Protein AF-A0A822D9E0-F1 (afdb_monomer)

Solvent-accessible surface area (backbone atoms only — not comparable to full-atom values): 7297 Å² total; per-residue (Å²): 110,82,90,82,45,54,72,69,53,51,62,66,56,55,83,55,80,92,68,47,44,82,64,45,80,46,70,45,74,38,79,93,41,89,88,44,48,71,42,82,44,79,50,44,91,39,22,81,59,46,51,54,52,51,53,49,46,65,68,45,42,66,57,47,53,70,72,37,63,89,79,56,82,93,46,74,68,55,54,53,49,51,52,53,63,48,43,78,80,69,66,56,95,85,64,78,89,84,85,84,83,78,78,61,60,82,82,65,56,84,84,131

Secondary structure (DSSP, 8-state):
-TTTS-HHHHHHHPPPGGG----EEEEEE-TTSTT--EEEEEE-TT-TTHHHHHHHHHHHHHHHHHHHTTT----HHHHHHHHHHHHHHH--TT--------TTTTTTSPP-

Foldseek 3Di:
DPVPDPPVLVVQLDDDPVQADDWDWDWDFPVVDPPRDTDIDIHGPRHSCPSVVVVVCVVCVVVCCVVCVVPDDPDPVVVVVVVVVCCVPPDDPPDDDDDDDDPPVPVPPDDD

Sequence (112 aa):
LSNWITQKQYEQLSIRPNEVELAHLYYLPKPHKPGTPLWPIVFGLKHPAIKISKFLDELLRPLFDKIASNTIVTSRTEVIKQLHEWSKRNICQETLLCTMDVMDLYTLIPQI

Radius of gyration: 21.25 Å; Cα contacts (8 Å, |Δi|>4): 59; chains: 1; bounding box: 43×36×54 Å

Nearest PDB structures (foldseek):
  3jai-assembly1_VV  TM=3.186E-01  e=8.811E+00  Oryctolagus cuniculus

Mean predicted aligned error: 6.26 Å

pLDDT: mean 90.19, std 6.15, range [52.62, 95.19]

Structure (mmCIF, N/CA/C/O backbone):
data_AF-A0A822D9E0-F1
#
_entry.id   AF-A0A822D9E0-F1
#
loop_
_atom_site.group_PDB
_atom_site.id
_atom_site.type_symbol
_atom_site.label_atom_id
_atom_site.label_alt_id
_atom_site.label_comp_id
_atom_site.label_asym_id
_atom_site.label_entity_id
_atom_site.label_seq_id
_atom_site.pdbx_PDB_ins_code
_atom_site.Cartn_x
_atom_site.Cartn_y
_atom_site.Cartn_z
_atom_site.occupancy
_atom_site.B_iso_or_equiv
_atom_site.auth_seq_id
_atom_site.auth_comp_id
_atom_site.auth_asym_id
_atom_site.auth_atom_id
_atom_site.pdbx_PDB_model_num
ATOM 1 N N . LEU A 1 1 ? 12.581 11.996 -25.889 1.00 52.62 1 LEU A N 1
ATOM 2 C CA . LEU A 1 1 ? 12.904 11.342 -24.595 1.00 52.62 1 LEU A CA 1
ATOM 3 C C . LEU A 1 1 ? 14.211 11.860 -23.993 1.00 52.62 1 LEU A C 1
ATOM 5 O O . LEU A 1 1 ? 14.206 12.168 -22.811 1.00 52.62 1 LEU A O 1
ATOM 9 N N . SER A 1 2 ? 15.270 12.059 -24.790 1.00 57.03 2 SER A N 1
ATOM 10 C CA . SER A 1 2 ? 16.587 12.576 -24.353 1.00 57.03 2 SER A CA 1
ATOM 11 C C . SER A 1 2 ? 16.574 13.899 -23.572 1.00 57.03 2 SER A C 1
ATOM 13 O O . SER A 1 2 ? 17.516 14.177 -22.845 1.00 57.03 2 SER A O 1
ATOM 15 N N . ASN A 1 3 ? 15.525 14.713 -23.720 1.00 73.50 3 ASN A N 1
ATOM 16 C CA . ASN A 1 3 ? 15.448 16.040 -23.099 1.00 73.50 3 ASN A CA 1
ATOM 17 C C . ASN A 1 3 ? 14.691 16.042 -21.756 1.00 73.50 3 ASN A C 1
ATOM 19 O O . ASN A 1 3 ? 14.629 17.079 -21.108 1.00 73.50 3 ASN A O 1
ATOM 23 N N . TRP A 1 4 ? 14.093 14.911 -21.357 1.00 82.44 4 TRP A N 1
ATOM 24 C CA . TRP A 1 4 ? 13.226 14.813 -20.168 1.00 82.44 4 TRP A CA 1
ATOM 25 C C . TRP A 1 4 ? 13.744 13.837 -19.114 1.00 82.44 4 TRP A C 1
ATOM 27 O O . TRP A 1 4 ? 13.383 13.945 -17.946 1.00 82.44 4 TRP A O 1
ATOM 37 N N . ILE A 1 5 ? 14.585 12.887 -19.522 1.00 89.56 5 ILE A N 1
ATOM 38 C CA . ILE A 1 5 ? 15.257 11.949 -18.629 1.00 89.56 5 ILE A CA 1
ATOM 39 C C . ILE A 1 5 ? 16.750 11.948 -18.936 1.00 89.56 5 ILE A C 1
ATOM 41 O O . ILE A 1 5 ? 17.170 12.074 -20.085 1.00 89.56 5 ILE A O 1
ATOM 45 N N . THR A 1 6 ? 17.553 11.805 -17.891 1.00 91.94 6 THR A N 1
ATOM 46 C CA . THR A 1 6 ? 19.006 11.677 -17.999 1.00 91.94 6 THR A CA 1
ATOM 47 C C . THR A 1 6 ? 19.394 10.347 -18.647 1.00 91.94 6 THR A C 1
ATOM 49 O O . THR A 1 6 ? 18.652 9.365 -18.581 1.00 91.94 6 THR A O 1
ATOM 52 N N . GLN A 1 7 ? 20.607 10.281 -19.199 1.00 92.50 7 GLN A N 1
ATOM 53 C CA . GLN A 1 7 ? 21.174 9.040 -19.738 1.00 92.50 7 GLN A CA 1
ATOM 54 C C . GLN A 1 7 ? 21.157 7.896 -18.706 1.00 92.50 7 GLN A C 1
ATOM 56 O O . GLN A 1 7 ? 20.758 6.777 -19.015 1.00 92.50 7 GLN A O 1
ATOM 61 N N . LYS A 1 8 ? 21.491 8.201 -17.447 1.00 91.44 8 LYS A N 1
ATOM 62 C CA . LYS A 1 8 ? 21.448 7.233 -16.344 1.00 91.44 8 LYS A CA 1
ATOM 63 C C . LYS A 1 8 ? 20.039 6.678 -16.112 1.00 91.44 8 LYS A C 1
ATOM 65 O O . LYS A 1 8 ? 19.876 5.476 -15.929 1.00 91.44 8 LYS A O 1
ATOM 70 N N . GLN 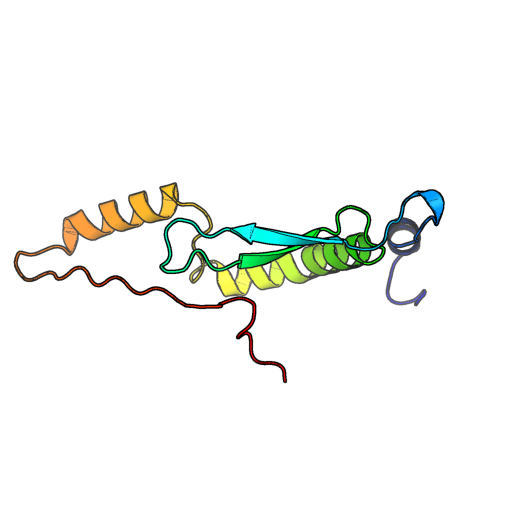A 1 9 ? 19.018 7.536 -16.121 1.00 91.75 9 GLN A N 1
ATOM 71 C CA . GLN A 1 9 ? 17.624 7.103 -15.972 1.00 91.75 9 GLN A CA 1
ATOM 72 C C . GLN A 1 9 ? 17.184 6.242 -17.158 1.00 91.75 9 GLN A C 1
ATOM 74 O O . GLN A 1 9 ? 16.533 5.222 -16.960 1.00 91.75 9 GLN A O 1
ATOM 79 N N . TYR A 1 10 ? 17.580 6.600 -18.381 1.00 92.06 10 TYR A N 1
ATOM 80 C CA . TYR A 1 10 ? 17.309 5.784 -19.563 1.00 92.06 10 TYR A CA 1
ATOM 81 C C . TYR A 1 10 ? 17.901 4.371 -19.436 1.00 92.06 10 TYR A C 1
ATOM 83 O O . TYR A 1 10 ? 17.206 3.379 -19.661 1.00 92.06 10 TYR A O 1
ATOM 91 N N . GLU A 1 11 ? 19.156 4.258 -19.006 1.00 91.12 11 GLU A N 1
ATOM 92 C CA . GLU A 1 11 ? 19.816 2.969 -18.766 1.00 91.12 11 GLU A CA 1
ATOM 93 C C . GLU A 1 11 ? 19.124 2.161 -17.659 1.00 91.12 11 GLU A C 1
ATOM 95 O O . GLU A 1 11 ? 18.926 0.954 -17.801 1.00 91.12 11 GLU A O 1
ATOM 100 N N . GLN A 1 12 ? 18.696 2.819 -16.578 1.00 89.00 12 GLN A N 1
ATOM 101 C CA . GLN A 1 12 ? 17.963 2.180 -15.482 1.00 89.00 12 GLN A CA 1
ATOM 102 C C . GLN A 1 12 ? 16.579 1.677 -15.901 1.00 89.00 12 GLN A C 1
ATOM 104 O O . GLN A 1 12 ? 16.150 0.626 -15.427 1.00 89.00 12 GLN A O 1
ATOM 109 N N . LEU A 1 13 ? 15.893 2.405 -16.784 1.00 91.00 13 LEU A N 1
ATOM 110 C CA . LEU A 1 13 ? 14.567 2.058 -17.300 1.00 91.00 13 LEU A CA 1
ATOM 111 C C . LEU A 1 13 ? 14.618 1.046 -18.448 1.00 91.00 13 LEU A C 1
ATOM 113 O O . LEU A 1 13 ? 13.610 0.403 -18.741 1.00 91.00 13 LEU A O 1
ATOM 117 N N . SER A 1 14 ? 15.780 0.874 -19.078 1.00 91.19 14 SER A N 1
ATOM 118 C CA . SER A 1 14 ? 15.955 -0.054 -20.190 1.00 91.19 14 SER A CA 1
ATOM 119 C C . SER A 1 14 ? 15.670 -1.496 -19.761 1.00 91.19 1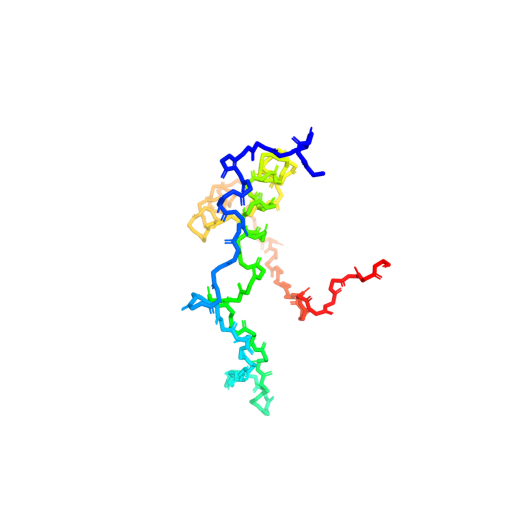4 SER A C 1
ATOM 121 O O . SER A 1 14 ? 16.155 -2.002 -18.739 1.00 91.19 14 SER A O 1
ATOM 123 N N . ILE A 1 15 ? 14.851 -2.174 -20.560 1.00 90.38 15 ILE A N 1
ATOM 124 C CA . ILE A 1 15 ? 14.454 -3.561 -20.335 1.00 90.38 15 ILE A CA 1
ATOM 125 C C . ILE A 1 15 ? 15.482 -4.481 -20.989 1.00 90.38 15 ILE A C 1
ATOM 127 O O . ILE A 1 15 ? 15.863 -4.284 -22.141 1.00 90.38 15 ILE A O 1
ATOM 131 N N . ARG A 1 16 ? 15.907 -5.513 -20.260 1.00 89.38 16 ARG A N 1
ATOM 132 C CA . ARG A 1 16 ? 16.717 -6.600 -20.810 1.00 89.38 16 ARG A CA 1
ATOM 133 C C . ARG A 1 16 ? 15.803 -7.809 -21.009 1.00 89.38 16 ARG A C 1
ATOM 135 O O . ARG A 1 16 ? 15.191 -8.232 -20.029 1.00 89.38 16 ARG A O 1
ATOM 142 N N . PRO A 1 17 ? 15.702 -8.374 -22.226 1.00 87.06 17 PRO A N 1
ATOM 143 C CA . PRO A 1 17 ? 14.779 -9.477 -22.511 1.00 87.06 17 PRO A CA 1
ATOM 144 C C . PRO A 1 17 ? 14.934 -10.678 -21.570 1.00 87.06 17 PRO A C 1
ATOM 146 O O . PRO A 1 17 ? 13.948 -11.293 -21.191 1.00 87.06 17 PRO A O 1
ATOM 149 N N . ASN A 1 18 ? 16.161 -10.957 -21.125 1.00 90.38 18 ASN A N 1
ATOM 150 C CA . ASN A 1 18 ? 16.467 -12.092 -20.249 1.00 90.38 18 ASN A CA 1
ATOM 151 C C . ASN A 1 18 ? 16.116 -11.845 -18.766 1.00 90.38 18 ASN A C 1
ATOM 153 O O . ASN A 1 18 ? 16.297 -12.736 -17.942 1.00 90.38 18 ASN A O 1
ATOM 157 N N . GLU A 1 19 ? 15.669 -10.638 -18.406 1.00 87.31 19 GLU A N 1
ATOM 158 C CA . GLU A 1 19 ? 15.346 -10.242 -17.027 1.00 87.31 19 GLU A CA 1
ATOM 159 C C . GLU A 1 19 ? 13.837 -10.070 -16.791 1.00 87.31 19 GLU A C 1
ATOM 161 O O . GLU A 1 19 ? 13.435 -9.788 -15.661 1.00 87.31 19 GLU A O 1
ATOM 166 N N . VAL A 1 20 ? 13.005 -10.215 -17.831 1.00 92.44 20 VAL A N 1
ATOM 167 C CA . VAL A 1 20 ? 11.563 -9.944 -17.757 1.00 92.44 20 VAL A CA 1
ATOM 168 C C . VAL A 1 20 ? 10.703 -11.175 -17.989 1.00 92.44 20 VAL A C 1
ATOM 170 O O . VAL A 1 20 ? 11.018 -12.034 -18.804 1.00 92.44 20 VAL A O 1
ATOM 173 N N . GLU A 1 21 ? 9.578 -11.223 -17.284 1.00 92.62 21 GLU A N 1
ATOM 174 C CA . GLU A 1 21 ? 8.570 -12.278 -17.381 1.00 92.62 21 GLU A CA 1
ATOM 175 C C . GLU A 1 21 ? 7.169 -11.648 -17.422 1.00 92.62 21 GLU A C 1
ATOM 177 O O . GLU A 1 21 ? 6.949 -10.535 -16.928 1.00 92.62 21 GLU A O 1
ATOM 182 N N . LEU A 1 22 ? 6.212 -12.355 -18.030 1.00 91.69 22 LEU A N 1
ATOM 183 C CA . LEU A 1 22 ? 4.805 -11.958 -17.993 1.00 91.69 22 LEU A CA 1
ATOM 184 C C . LEU A 1 22 ? 4.269 -12.030 -16.560 1.00 91.69 22 LEU A C 1
ATOM 186 O O . LEU A 1 22 ? 4.714 -12.839 -15.749 1.00 91.69 22 LEU A O 1
ATOM 190 N N . ALA A 1 23 ? 3.292 -11.181 -16.249 1.00 93.62 23 ALA A N 1
ATOM 191 C CA . ALA A 1 23 ? 2.631 -11.244 -14.956 1.00 93.62 23 ALA A CA 1
ATOM 192 C C . ALA A 1 23 ? 1.742 -12.493 -14.855 1.00 93.62 23 ALA A C 1
ATOM 194 O O . ALA A 1 23 ? 1.103 -12.900 -15.825 1.00 93.62 23 ALA A O 1
ATOM 195 N N . HIS A 1 24 ? 1.665 -13.066 -13.657 1.00 94.06 24 HIS A N 1
ATOM 196 C CA . HIS A 1 24 ? 0.841 -14.231 -13.359 1.00 94.06 24 HIS A CA 1
ATOM 197 C C . HIS A 1 24 ? -0.376 -13.817 -12.538 1.00 94.06 24 HIS A C 1
ATOM 199 O O . HIS A 1 24 ? -0.238 -13.193 -11.487 1.00 94.06 24 HIS A O 1
ATOM 205 N N . LEU A 1 25 ? -1.569 -14.193 -12.991 1.00 94.69 25 LEU A N 1
ATOM 206 C CA . LEU A 1 25 ? -2.792 -14.059 -12.206 1.00 94.69 25 LEU A CA 1
ATOM 207 C C . LEU A 1 25 ? -2.996 -15.328 -11.377 1.00 94.69 25 LEU A C 1
ATOM 209 O O . LEU A 1 25 ? -3.031 -16.429 -11.923 1.00 94.69 25 LEU A O 1
ATOM 213 N N . TYR A 1 26 ? -3.151 -15.171 -10.069 1.00 94.81 26 TYR A N 1
ATOM 214 C CA . TYR A 1 26 ? -3.498 -16.259 -9.162 1.00 94.81 26 TYR A CA 1
ATOM 215 C C . TYR A 1 26 ? -4.581 -15.809 -8.187 1.00 94.81 26 TYR A C 1
ATOM 217 O O . TYR A 1 26 ? -4.853 -14.619 -8.029 1.00 94.81 26 TYR A O 1
ATOM 225 N N . TYR A 1 27 ? -5.220 -16.781 -7.547 1.00 94.88 27 TYR A N 1
ATOM 226 C CA . TYR A 1 27 ? -6.374 -16.557 -6.693 1.00 94.88 27 TYR A CA 1
ATOM 227 C C . TYR A 1 27 ? -6.089 -17.079 -5.290 1.00 94.88 27 TYR A C 1
ATOM 229 O O . TYR A 1 27 ? -5.799 -18.262 -5.119 1.00 94.88 27 TYR A O 1
ATOM 237 N N . LEU A 1 28 ? -6.190 -16.212 -4.283 1.00 94.94 28 LEU A N 1
ATOM 238 C CA . LEU A 1 28 ? -6.087 -16.615 -2.881 1.00 94.94 28 LEU A CA 1
ATOM 239 C C . LEU A 1 28 ? -7.483 -16.773 -2.267 1.00 94.94 28 LEU A C 1
ATOM 241 O O . LEU A 1 28 ? -8.287 -15.848 -2.369 1.00 94.94 28 LEU A O 1
ATOM 245 N N . PRO A 1 29 ? -7.806 -17.892 -1.603 1.00 95.06 29 PRO A N 1
ATOM 246 C CA . PRO A 1 29 ? -9.086 -18.026 -0.920 1.00 95.06 29 PRO A CA 1
ATOM 247 C C . PRO A 1 29 ? -9.180 -17.058 0.266 1.00 95.06 29 PRO A C 1
ATOM 249 O O . PRO A 1 29 ? -8.208 -16.847 0.994 1.00 95.06 29 PRO A O 1
ATOM 252 N N . LYS A 1 30 ? -10.372 -16.501 0.503 1.00 91.00 30 LYS A N 1
ATOM 253 C CA . LYS A 1 30 ? -10.712 -15.743 1.717 1.00 91.00 30 LYS A CA 1
ATOM 254 C C . LYS A 1 30 ? -11.569 -16.626 2.641 1.00 91.00 30 LYS A C 1
ATOM 256 O O . LYS A 1 30 ? -12.790 -16.487 2.637 1.00 91.00 30 LYS A O 1
ATOM 261 N N . PRO A 1 31 ? -10.970 -17.531 3.443 1.00 91.50 31 PRO A N 1
ATOM 262 C CA . PRO A 1 31 ? -11.711 -18.547 4.205 1.00 91.50 31 PRO A CA 1
ATOM 263 C C . PRO A 1 31 ? -12.598 -17.973 5.316 1.00 91.50 31 PRO A C 1
ATOM 265 O O . PRO A 1 31 ? -13.511 -18.636 5.786 1.00 91.50 31 PRO A O 1
ATOM 268 N N . HIS A 1 32 ? -12.344 -16.734 5.736 1.00 89.44 32 HIS A N 1
ATOM 269 C CA . HIS A 1 32 ? -13.140 -16.034 6.743 1.00 89.44 32 HIS A CA 1
ATOM 270 C C . HIS A 1 32 ? -14.429 -15.406 6.177 1.00 89.44 32 HIS A C 1
ATOM 272 O O . HIS A 1 32 ? -15.189 -14.815 6.940 1.00 89.44 32 HIS A O 1
ATOM 278 N N . LYS A 1 33 ? -14.676 -15.480 4.858 1.00 87.94 33 LYS A N 1
ATOM 279 C CA . LYS A 1 33 ? -15.894 -14.958 4.219 1.00 87.94 33 LYS A CA 1
ATOM 280 C C . LYS A 1 33 ? -16.817 -16.110 3.782 1.00 87.94 33 LYS A C 1
ATOM 282 O O . LYS A 1 33 ? -16.310 -17.126 3.301 1.00 87.94 33 LYS A O 1
ATOM 287 N N . PRO A 1 34 ? -18.153 -15.964 3.894 1.00 90.56 34 PRO A N 1
ATOM 288 C CA . PRO A 1 34 ? -19.101 -16.977 3.428 1.00 90.56 34 PRO A CA 1
ATOM 289 C C . PRO A 1 34 ? -18.875 -17.348 1.958 1.00 90.56 34 PRO A C 1
ATOM 291 O O . PRO A 1 34 ? -18.651 -16.472 1.125 1.00 90.56 34 PRO A O 1
ATOM 294 N N . GLY A 1 35 ? -18.919 -18.645 1.641 1.00 91.19 35 GLY A N 1
ATOM 295 C CA . GLY A 1 35 ? -18.672 -19.150 0.284 1.00 91.19 35 GLY A CA 1
ATOM 296 C C . GLY A 1 35 ? -17.202 -19.139 -0.156 1.00 91.19 35 GLY A C 1
ATOM 297 O O . GLY A 1 35 ? -16.928 -19.464 -1.306 1.00 91.19 35 GLY A O 1
ATOM 298 N N . THR A 1 36 ? -16.264 -18.786 0.735 1.00 85.12 36 THR A N 1
ATOM 299 C CA . THR A 1 36 ? -14.808 -18.771 0.495 1.00 85.12 36 THR A CA 1
ATOM 300 C C . THR A 1 36 ? -14.430 -18.090 -0.832 1.00 85.12 36 THR A C 1
ATOM 302 O O . THR A 1 36 ? -13.812 -18.712 -1.700 1.00 85.12 36 THR A O 1
ATOM 305 N N . PRO A 1 37 ? -14.800 -16.811 -1.027 1.00 91.69 37 PRO A N 1
ATOM 306 C CA . PRO A 1 37 ? -14.533 -16.104 -2.268 1.00 91.69 37 PRO A CA 1
ATOM 307 C C . PRO A 1 37 ? -13.032 -16.018 -2.547 1.00 91.69 37 PRO A C 1
ATOM 309 O O . PRO A 1 37 ? -12.197 -15.989 -1.636 1.00 91.69 37 PRO A O 1
ATOM 312 N N . LEU A 1 38 ? -12.699 -15.938 -3.830 1.00 92.69 38 LEU A N 1
ATOM 313 C CA . LEU A 1 38 ? -11.328 -15.825 -4.301 1.00 92.69 38 LEU A CA 1
ATOM 314 C C . LEU A 1 38 ? -10.876 -14.361 -4.351 1.00 92.69 38 LEU A C 1
ATOM 316 O O . LEU A 1 38 ? -11.630 -13.464 -4.722 1.00 92.69 38 LEU A O 1
ATOM 320 N N . TRP A 1 39 ? -9.618 -14.124 -4.000 1.00 91.69 39 TRP A N 1
ATOM 321 C CA . TRP A 1 39 ? -8.926 -12.855 -4.154 1.00 91.69 39 TRP A CA 1
ATOM 322 C C . TRP A 1 39 ? -7.993 -12.935 -5.366 1.00 91.69 39 TRP A C 1
ATOM 324 O O . TRP A 1 39 ? -6.955 -13.592 -5.265 1.00 91.69 39 TRP A O 1
ATOM 334 N N . PRO A 1 40 ? -8.331 -12.301 -6.501 1.00 93.06 40 PRO A N 1
ATOM 335 C CA . PRO A 1 40 ? -7.405 -12.210 -7.622 1.00 93.06 40 PRO A CA 1
ATOM 336 C C . PRO A 1 40 ? -6.198 -11.344 -7.246 1.00 93.06 40 PRO A C 1
ATOM 338 O O . PRO A 1 40 ? -6.360 -10.228 -6.750 1.00 93.06 40 PRO A O 1
ATOM 341 N N . ILE A 1 41 ? -4.994 -11.850 -7.505 1.00 94.00 41 ILE A N 1
ATOM 342 C CA . ILE A 1 41 ? -3.734 -11.130 -7.327 1.00 94.00 41 ILE A CA 1
ATOM 343 C C . ILE A 1 41 ? -2.886 -11.292 -8.584 1.00 94.00 41 ILE A C 1
ATOM 345 O O . ILE A 1 41 ? -2.697 -12.395 -9.097 1.00 94.00 41 ILE A O 1
ATOM 349 N N . VAL A 1 42 ? -2.348 -10.172 -9.062 1.00 92.81 42 VAL A N 1
ATOM 350 C CA . VAL A 1 42 ? -1.388 -10.139 -10.165 1.00 92.81 42 VAL A CA 1
ATOM 351 C C . VAL A 1 42 ? 0.026 -10.144 -9.582 1.00 92.81 42 VAL A C 1
ATOM 353 O O . VAL A 1 42 ? 0.445 -9.190 -8.930 1.00 92.81 42 VAL A O 1
ATOM 356 N N . PHE A 1 43 ? 0.771 -11.224 -9.806 1.00 91.81 43 PHE A N 1
ATOM 357 C CA . PHE A 1 43 ? 2.194 -11.322 -9.491 1.00 91.81 43 PHE A CA 1
ATOM 358 C C . PHE A 1 43 ? 3.028 -10.829 -10.672 1.00 91.81 43 PHE A C 1
ATOM 360 O O . PHE A 1 43 ? 2.970 -11.406 -11.754 1.00 91.81 43 P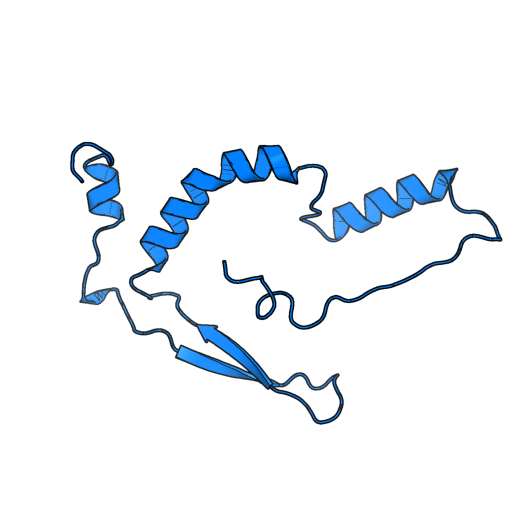HE A O 1
ATOM 367 N N . GLY A 1 44 ? 3.827 -9.783 -10.464 1.00 90.12 44 GLY A N 1
ATOM 368 C CA . GLY A 1 44 ? 4.591 -9.135 -11.533 1.00 90.12 44 GLY A CA 1
ATOM 369 C C . GLY A 1 44 ? 5.993 -8.690 -11.124 1.00 90.12 44 GLY A C 1
ATOM 370 O O . GLY A 1 44 ? 6.411 -7.608 -11.523 1.00 90.12 44 GLY A O 1
ATOM 371 N N . LEU A 1 45 ? 6.730 -9.481 -10.330 1.00 85.50 45 LEU A N 1
ATOM 372 C CA . LEU A 1 45 ? 8.060 -9.076 -9.833 1.00 85.50 45 LEU A CA 1
ATOM 373 C C . LEU A 1 45 ? 9.082 -8.802 -10.948 1.00 85.50 45 LEU A C 1
ATOM 375 O O . LEU A 1 45 ? 9.902 -7.898 -10.817 1.00 85.50 45 LEU A O 1
ATOM 379 N N . LYS A 1 46 ? 9.015 -9.556 -12.048 1.00 89.00 46 LYS A N 1
ATOM 380 C CA . LYS A 1 46 ? 9.857 -9.368 -13.240 1.00 89.00 46 LYS A CA 1
ATOM 381 C C . LYS A 1 46 ? 9.087 -8.747 -14.408 1.00 89.00 46 LYS A C 1
ATOM 383 O O . LYS A 1 46 ? 9.504 -8.846 -15.558 1.00 89.00 46 LYS A O 1
ATOM 388 N N . HIS A 1 47 ? 7.947 -8.115 -14.139 1.00 92.00 47 HIS A N 1
ATOM 389 C CA . HIS A 1 47 ? 7.146 -7.513 -15.196 1.00 92.00 47 HIS A CA 1
ATOM 390 C C . HIS A 1 47 ? 7.904 -6.334 -15.835 1.00 92.00 47 HIS A C 1
ATOM 392 O O . HIS A 1 47 ? 8.490 -5.531 -15.104 1.00 92.00 47 HIS A O 1
ATOM 398 N N . PRO A 1 48 ? 7.864 -6.149 -17.169 1.00 89.88 48 PRO A N 1
ATOM 399 C CA . PRO A 1 48 ? 8.576 -5.061 -17.851 1.00 89.88 48 PRO A CA 1
ATOM 400 C C . PRO A 1 48 ? 8.248 -3.662 -17.306 1.00 89.88 48 PRO A C 1
ATOM 402 O O . PRO A 1 48 ? 9.097 -2.774 -17.323 1.00 89.88 48 PRO A O 1
ATOM 405 N N . ALA A 1 49 ? 7.044 -3.469 -16.760 1.00 91.69 49 ALA A N 1
ATOM 406 C CA . ALA A 1 49 ? 6.625 -2.193 -16.182 1.00 91.69 49 ALA A CA 1
ATOM 407 C C . ALA A 1 49 ? 7.189 -1.902 -14.776 1.00 91.69 49 ALA A C 1
ATOM 409 O O . ALA A 1 49 ? 7.040 -0.777 -14.307 1.00 91.69 49 ALA A O 1
ATOM 410 N N . ILE A 1 50 ? 7.839 -2.855 -14.090 1.00 91.62 50 ILE A N 1
ATOM 411 C CA . ILE A 1 50 ? 8.255 -2.669 -12.687 1.00 91.62 50 ILE A CA 1
ATOM 412 C C . ILE A 1 50 ? 9.251 -1.512 -12.522 1.00 91.62 50 ILE A C 1
ATOM 414 O O . ILE A 1 50 ? 9.153 -0.731 -11.577 1.00 91.62 50 ILE A O 1
ATOM 418 N N . LYS A 1 51 ? 10.170 -1.352 -13.485 1.00 91.50 51 LYS A N 1
ATOM 419 C CA . LYS 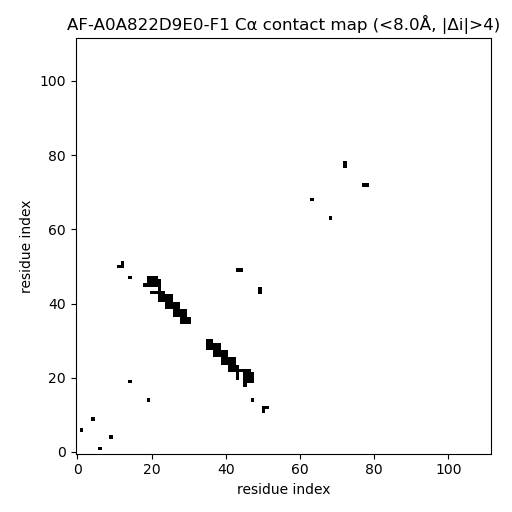A 1 51 ? 11.183 -0.286 -13.490 1.00 91.50 51 LYS A CA 1
ATOM 420 C C . LYS A 1 51 ? 10.541 1.093 -13.648 1.00 91.50 51 LYS A C 1
ATOM 422 O O . LYS A 1 51 ? 10.874 2.010 -12.904 1.00 91.50 51 LYS A O 1
ATOM 427 N N . ILE A 1 52 ? 9.581 1.214 -14.567 1.00 92.44 52 ILE A N 1
ATOM 428 C CA . ILE A 1 52 ? 8.807 2.445 -14.768 1.00 92.44 52 ILE A CA 1
ATOM 429 C C . ILE A 1 52 ? 7.926 2.738 -13.552 1.00 92.44 52 ILE A C 1
ATOM 431 O O . ILE A 1 52 ? 7.912 3.870 -13.087 1.00 92.44 52 ILE A O 1
ATOM 435 N N . SER A 1 53 ? 7.240 1.734 -13.000 1.00 93.12 53 SER A N 1
ATOM 436 C CA . SER A 1 53 ? 6.408 1.902 -11.805 1.00 93.12 53 SER A CA 1
ATOM 437 C C . SER A 1 53 ? 7.223 2.429 -10.627 1.00 93.12 53 SER A C 1
ATOM 439 O O . SER A 1 53 ? 6.784 3.356 -9.957 1.00 93.12 53 SER A O 1
ATOM 441 N N . LYS A 1 54 ? 8.420 1.874 -10.397 1.00 92.69 54 LYS A N 1
ATOM 442 C CA . LYS A 1 54 ? 9.328 2.339 -9.345 1.00 92.69 54 LYS A CA 1
ATOM 443 C C . LYS A 1 54 ? 9.807 3.768 -9.595 1.00 92.69 54 LYS A C 1
ATOM 445 O O . LYS A 1 54 ? 9.810 4.580 -8.682 1.00 92.69 54 LYS A O 1
ATOM 450 N N . PHE A 1 55 ? 10.189 4.081 -10.830 1.00 93.62 55 PHE A N 1
ATOM 451 C CA . PHE A 1 55 ? 10.617 5.429 -11.196 1.00 93.62 55 PHE A CA 1
ATOM 452 C C . PHE A 1 55 ? 9.508 6.470 -10.983 1.00 93.62 55 PHE A C 1
ATOM 454 O O . PHE A 1 55 ? 9.762 7.549 -10.457 1.00 93.62 55 PHE A O 1
ATOM 461 N N . LEU A 1 56 ? 8.269 6.139 -11.353 1.00 94.62 56 LEU A N 1
ATOM 462 C CA . LEU A 1 56 ? 7.113 6.999 -11.108 1.00 94.62 56 LEU A CA 1
ATOM 463 C C . LEU A 1 56 ? 6.824 7.153 -9.613 1.00 94.62 56 LEU A C 1
ATOM 465 O O . LEU A 1 56 ? 6.557 8.268 -9.178 1.00 94.62 56 LEU A O 1
ATOM 469 N N . ASP A 1 57 ? 6.917 6.075 -8.830 1.00 94.56 57 ASP A N 1
ATOM 470 C CA . ASP A 1 57 ? 6.778 6.140 -7.371 1.00 94.56 57 ASP A CA 1
ATOM 471 C C . ASP A 1 57 ? 7.809 7.100 -6.762 1.00 94.56 57 ASP A C 1
ATOM 473 O O . ASP A 1 57 ? 7.434 8.009 -6.030 1.00 94.56 57 ASP A O 1
ATOM 477 N N . GLU A 1 58 ? 9.084 7.001 -7.151 1.00 94.19 58 GLU A N 1
ATOM 478 C CA . GLU A 1 58 ? 10.149 7.900 -6.682 1.00 94.19 58 GLU A CA 1
ATOM 479 C C . GLU A 1 58 ? 9.879 9.376 -7.027 1.00 94.19 58 GLU A C 1
ATOM 481 O O . GLU A 1 58 ? 10.132 10.260 -6.207 1.00 94.19 58 GLU A O 1
ATOM 486 N N . LEU A 1 59 ? 9.335 9.655 -8.216 1.00 93.38 59 LEU A N 1
ATOM 487 C CA . LEU A 1 59 ? 8.970 11.014 -8.631 1.00 93.38 59 LEU A CA 1
ATOM 488 C C . LEU A 1 59 ? 7.745 11.556 -7.884 1.00 93.38 59 LEU A C 1
ATOM 490 O O . LEU A 1 59 ? 7.698 12.741 -7.549 1.00 93.38 59 LEU A O 1
ATOM 494 N N . LEU A 1 60 ? 6.743 10.710 -7.649 1.00 94.25 60 LEU A N 1
ATOM 495 C CA . LEU A 1 60 ? 5.491 11.092 -6.998 1.00 94.25 60 LEU A CA 1
ATOM 496 C C . LEU A 1 60 ? 5.619 11.136 -5.476 1.00 94.25 60 LEU A C 1
ATOM 498 O O . LEU A 1 60 ? 4.858 11.853 -4.823 1.00 94.25 60 LEU A O 1
ATOM 502 N N . ARG A 1 61 ? 6.583 10.412 -4.899 1.00 93.81 61 ARG A N 1
ATOM 503 C CA . ARG A 1 61 ? 6.720 10.246 -3.453 1.00 93.81 61 ARG A CA 1
ATOM 504 C C . ARG A 1 61 ? 6.779 11.568 -2.680 1.00 93.81 61 ARG A C 1
ATOM 506 O O . ARG A 1 61 ? 6.014 11.701 -1.727 1.00 93.81 61 ARG A O 1
ATOM 513 N N . PRO A 1 62 ? 7.567 12.583 -3.088 1.00 94.56 62 PRO A N 1
ATOM 514 C CA . PRO A 1 62 ? 7.597 13.860 -2.376 1.00 94.56 62 PRO A CA 1
ATOM 515 C C . PRO A 1 62 ? 6.250 14.597 -2.393 1.00 94.56 62 PRO A C 1
ATOM 517 O O . PRO A 1 62 ? 5.894 15.268 -1.424 1.00 9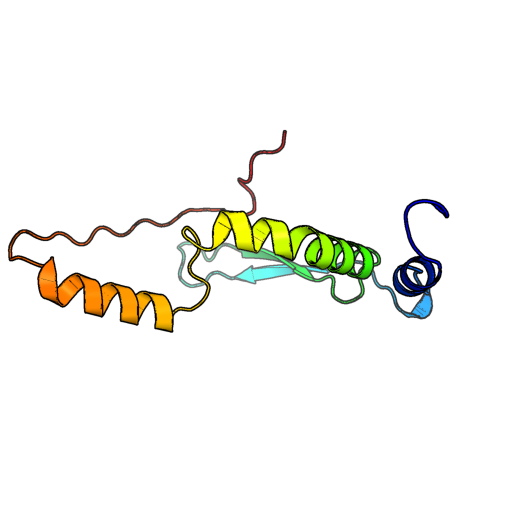4.56 62 PRO A O 1
ATOM 520 N N . LEU A 1 63 ? 5.486 14.478 -3.485 1.00 93.31 63 LEU A N 1
ATOM 521 C CA . LEU A 1 63 ? 4.150 15.071 -3.598 1.00 93.31 63 LEU A CA 1
ATOM 522 C C . LEU A 1 63 ? 3.156 14.337 -2.701 1.00 93.31 63 LEU A C 1
ATOM 524 O O . LEU A 1 63 ? 2.388 14.976 -1.982 1.00 93.31 63 LEU A O 1
ATOM 528 N N . PHE A 1 64 ? 3.207 13.006 -2.717 1.00 91.31 64 PHE A N 1
ATOM 529 C CA . PHE A 1 64 ? 2.403 12.166 -1.844 1.00 91.31 64 PHE A CA 1
ATOM 530 C C . PHE A 1 64 ? 2.668 12.486 -0.372 1.00 91.31 64 PHE A C 1
ATOM 532 O O . PHE A 1 64 ? 1.727 12.792 0.351 1.00 91.31 64 PHE A O 1
ATOM 539 N N . ASP A 1 65 ? 3.930 12.518 0.062 1.00 90.69 65 ASP A N 1
ATOM 540 C CA . ASP A 1 65 ? 4.284 12.806 1.456 1.00 90.69 65 ASP A CA 1
ATOM 541 C C . ASP A 1 65 ? 3.816 14.217 1.877 1.00 90.69 65 ASP A C 1
ATOM 543 O O . ASP A 1 65 ? 3.329 14.415 2.993 1.00 90.69 65 ASP A O 1
ATOM 547 N N . LYS A 1 66 ? 3.860 15.201 0.966 1.00 90.94 66 LYS A N 1
ATOM 548 C CA . LYS A 1 66 ? 3.351 16.557 1.230 1.00 90.94 66 LYS A CA 1
ATOM 549 C C . LYS A 1 66 ? 1.831 16.596 1.422 1.00 90.94 66 LYS A C 1
ATOM 551 O O . LYS A 1 66 ? 1.358 17.313 2.298 1.00 90.94 66 LYS A O 1
ATOM 556 N N . ILE A 1 67 ? 1.071 15.880 0.595 1.00 90.50 67 ILE A N 1
ATOM 557 C CA . ILE A 1 67 ? -0.402 15.937 0.598 1.00 90.50 67 ILE A CA 1
ATOM 558 C C . ILE A 1 67 ? -0.992 15.001 1.659 1.00 90.50 67 ILE A C 1
ATOM 560 O O . ILE A 1 67 ? -1.996 15.322 2.292 1.00 90.50 67 ILE A O 1
ATOM 564 N N . ALA A 1 68 ? -0.373 13.841 1.851 1.00 87.81 68 ALA A N 1
ATOM 565 C CA . ALA A 1 68 ? -0.970 12.721 2.559 1.00 87.81 68 ALA A CA 1
ATOM 566 C C . ALA A 1 68 ? -0.438 12.512 3.985 1.00 87.81 68 ALA A C 1
ATOM 568 O O . ALA A 1 68 ? -0.990 11.704 4.731 1.00 87.81 68 ALA A O 1
ATOM 569 N N . SER A 1 69 ? 0.594 13.258 4.396 1.00 81.00 69 SER A N 1
ATOM 570 C CA . SER A 1 69 ? 1.206 13.155 5.733 1.00 81.00 69 SER A CA 1
ATOM 571 C C . SER A 1 69 ? 0.214 13.286 6.893 1.00 81.00 69 SER A C 1
ATOM 573 O O . SER A 1 69 ? 0.414 12.656 7.926 1.00 81.00 69 SER A O 1
ATOM 575 N N . ASN A 1 70 ? -0.864 14.056 6.720 1.00 81.69 70 ASN A N 1
ATOM 576 C CA . ASN A 1 70 ? -1.878 14.280 7.757 1.00 81.69 70 ASN A CA 1
ATOM 577 C C . ASN A 1 70 ? -3.131 13.397 7.617 1.00 81.69 70 ASN A C 1
ATOM 579 O O . ASN A 1 70 ? -4.014 13.464 8.467 1.00 81.69 70 ASN A O 1
ATOM 583 N N . THR A 1 71 ? -3.255 12.620 6.538 1.00 83.62 71 THR A N 1
ATOM 584 C CA . THR A 1 71 ? -4.485 11.874 6.201 1.00 83.62 71 THR A CA 1
ATOM 585 C C . THR A 1 71 ? -4.272 10.370 6.090 1.00 83.62 71 THR A C 1
ATOM 587 O O . THR A 1 71 ? -5.245 9.621 6.026 1.00 83.62 71 THR A O 1
ATOM 590 N N . ILE A 1 72 ? -3.020 9.908 6.098 1.00 85.56 72 ILE A N 1
ATOM 591 C CA . ILE A 1 72 ? -2.669 8.494 5.995 1.00 85.56 72 ILE A CA 1
ATOM 592 C C . ILE A 1 72 ? -1.953 8.042 7.257 1.00 85.56 72 ILE A C 1
ATOM 594 O O . ILE A 1 72 ? -1.057 8.715 7.762 1.00 85.56 72 ILE A O 1
ATOM 598 N N . VAL A 1 73 ? -2.297 6.839 7.716 1.00 84.00 73 VAL A N 1
ATOM 599 C CA . VAL A 1 73 ? -1.527 6.141 8.740 1.00 84.00 73 VAL A CA 1
ATOM 600 C C . VAL A 1 73 ? -0.790 4.969 8.108 1.00 84.00 73 VAL A C 1
ATOM 602 O O . VAL A 1 73 ? -1.390 4.087 7.502 1.00 84.00 73 VAL A O 1
ATOM 605 N N . THR A 1 74 ? 0.532 4.963 8.248 1.00 84.38 74 THR A N 1
ATOM 606 C CA . THR A 1 74 ? 1.422 3.982 7.609 1.00 84.38 74 THR A CA 1
ATOM 607 C C . THR A 1 74 ? 1.816 2.833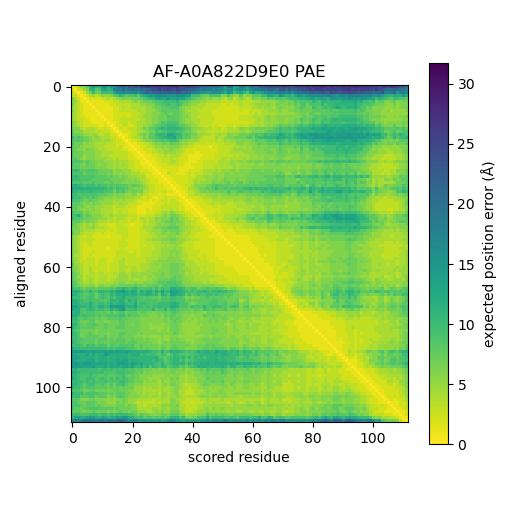 8.535 1.00 84.38 74 THR A C 1
ATOM 609 O O . THR A 1 74 ? 2.371 1.836 8.076 1.00 84.38 74 THR A O 1
ATOM 612 N N . SER A 1 75 ? 1.526 2.944 9.835 1.00 87.81 75 SER A N 1
ATOM 613 C CA . SER A 1 75 ? 1.892 1.941 10.834 1.00 87.81 75 SER A CA 1
ATOM 614 C C . SER A 1 75 ? 0.760 1.652 11.811 1.00 87.81 75 SER A C 1
ATOM 616 O O . SER A 1 75 ? 0.169 2.557 12.396 1.00 87.81 75 SER A O 1
ATOM 618 N N . ARG A 1 76 ? 0.535 0.362 12.082 1.00 88.94 76 ARG A N 1
ATOM 619 C CA . ARG A 1 76 ? -0.413 -0.104 13.107 1.00 88.94 76 ARG A CA 1
ATOM 620 C C . ARG A 1 76 ? -0.052 0.409 14.503 1.00 88.94 76 ARG A C 1
ATOM 622 O O . ARG A 1 76 ? -0.943 0.724 15.282 1.00 88.94 76 ARG A O 1
ATOM 629 N N . THR A 1 77 ? 1.241 0.490 1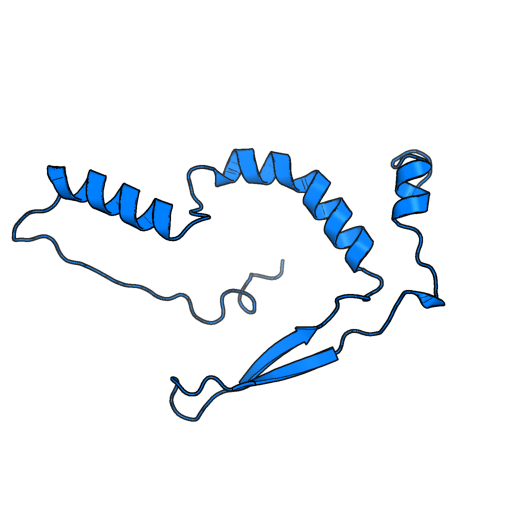4.822 1.00 93.00 77 THR A N 1
ATOM 630 C CA . THR A 1 77 ? 1.697 0.972 16.135 1.00 93.00 77 THR A CA 1
ATOM 631 C C . THR A 1 77 ? 1.407 2.456 16.320 1.00 93.00 77 THR A C 1
ATOM 633 O O . THR A 1 77 ? 1.048 2.870 17.420 1.00 93.00 77 THR A O 1
ATOM 636 N N . GLU A 1 78 ? 1.493 3.234 15.240 1.00 90.12 78 GLU A N 1
ATOM 637 C CA . GLU A 1 78 ? 1.183 4.661 15.258 1.00 90.12 78 GLU A CA 1
ATOM 638 C C . GLU A 1 78 ? -0.310 4.895 15.509 1.00 90.12 78 GLU A C 1
ATOM 640 O O . GLU A 1 78 ? -0.649 5.683 16.387 1.00 90.12 78 GLU A O 1
ATOM 645 N N . VAL A 1 79 ? -1.198 4.129 14.853 1.00 91.00 79 VAL A N 1
ATOM 646 C CA . VAL A 1 79 ? -2.650 4.183 15.127 1.00 91.00 79 VAL A CA 1
ATOM 647 C C . VAL A 1 79 ? -2.939 3.952 16.609 1.00 91.00 79 VAL A C 1
ATOM 649 O O . VAL A 1 79 ? -3.651 4.734 17.231 1.00 91.00 79 VAL A O 1
ATOM 652 N N . ILE A 1 80 ? -2.384 2.882 17.190 1.00 93.06 80 ILE A N 1
ATOM 653 C CA . ILE A 1 80 ? -2.649 2.515 18.589 1.00 93.06 80 ILE A CA 1
ATOM 654 C C . ILE A 1 80 ? -2.159 3.615 19.531 1.00 93.06 80 ILE A C 1
ATOM 656 O O . ILE A 1 80 ? -2.867 3.987 20.465 1.00 93.06 80 ILE A O 1
ATOM 660 N N . LYS A 1 81 ? -0.966 4.159 19.276 1.00 93.06 81 LYS A N 1
ATOM 661 C CA . LYS A 1 81 ? -0.394 5.240 20.079 1.00 93.06 81 LYS A CA 1
ATOM 662 C C . LYS A 1 81 ? -1.252 6.503 20.004 1.00 93.06 81 LYS A C 1
ATOM 664 O O . LYS A 1 81 ? -1.574 7.071 21.044 1.00 93.06 81 LYS A O 1
ATOM 669 N N . GLN A 1 82 ? -1.649 6.919 18.803 1.00 90.75 82 GLN A N 1
ATOM 670 C CA . GLN A 1 82 ? -2.504 8.091 18.605 1.00 90.75 82 GLN A CA 1
ATOM 671 C C . GLN A 1 82 ? -3.866 7.916 19.280 1.00 90.75 82 GLN A C 1
ATOM 673 O O . GLN A 1 82 ? -4.314 8.816 19.987 1.00 90.75 82 GLN A O 1
ATOM 678 N N . LEU A 1 83 ? -4.488 6.743 19.130 1.00 91.62 83 LEU A N 1
ATOM 679 C CA . LEU A 1 83 ? -5.772 6.438 19.756 1.00 91.62 83 LEU A CA 1
ATOM 680 C C . LEU A 1 83 ? -5.673 6.436 21.285 1.00 91.62 83 LEU A C 1
ATOM 682 O O . LEU A 1 83 ? -6.555 6.970 21.947 1.00 91.62 83 LEU A O 1
ATOM 686 N N . HIS A 1 84 ? -4.591 5.888 21.844 1.00 93.56 84 HIS A N 1
ATOM 687 C CA . HIS A 1 84 ? -4.339 5.889 23.285 1.00 93.56 84 HIS A CA 1
ATOM 688 C C . HIS A 1 84 ? -4.125 7.304 23.843 1.00 93.56 84 HIS A C 1
ATOM 690 O O . HIS A 1 84 ? -4.661 7.654 24.891 1.00 93.56 84 HIS A O 1
ATOM 696 N N . GLU A 1 85 ? -3.355 8.152 23.158 1.00 94.31 85 GLU A N 1
ATOM 697 C CA . GLU A 1 85 ? -3.190 9.544 23.594 1.00 94.31 85 GLU A CA 1
ATOM 698 C C . GLU A 1 85 ? -4.493 10.339 23.462 1.00 94.31 85 GLU A C 1
ATOM 700 O O . GLU A 1 85 ? -4.836 11.117 24.355 1.00 94.31 85 GLU A O 1
ATOM 705 N N . TRP A 1 86 ? -5.254 10.103 22.392 1.00 93.19 86 TRP A N 1
ATOM 706 C CA . TRP A 1 86 ? -6.578 10.685 22.209 1.00 93.19 86 TRP A CA 1
ATOM 707 C C . TRP A 1 86 ? -7.551 10.226 23.305 1.00 93.19 86 TRP A C 1
ATOM 709 O O . TRP A 1 86 ? -8.268 11.051 23.875 1.00 93.19 86 TRP A O 1
ATOM 719 N N . SER A 1 87 ? -7.541 8.943 23.680 1.00 94.31 87 SER A N 1
ATOM 720 C CA . SER A 1 87 ? -8.501 8.389 24.638 1.00 94.31 87 SER A CA 1
ATOM 721 C C . SER A 1 87 ? -8.362 8.971 26.041 1.00 94.31 87 SER A C 1
ATOM 723 O O . SER A 1 87 ? -9.368 9.130 26.727 1.00 94.31 87 SER A O 1
ATOM 725 N N . LYS A 1 88 ? -7.146 9.354 26.456 1.00 94.62 88 LYS A N 1
ATOM 726 C CA . LYS A 1 88 ? -6.878 9.947 27.782 1.00 94.62 88 LYS A CA 1
ATOM 727 C C . LYS A 1 88 ? -7.684 11.212 28.077 1.00 94.62 88 LYS A C 1
ATOM 729 O O . LYS A 1 88 ? -7.831 11.565 29.242 1.00 94.62 88 LYS A O 1
ATOM 734 N N . ARG A 1 89 ? -8.129 11.934 27.044 1.00 94.19 89 ARG A N 1
ATOM 735 C CA . ARG A 1 89 ? -8.813 13.231 27.189 1.00 94.19 89 ARG A CA 1
ATOM 736 C C . ARG A 1 89 ? -10.227 13.253 26.619 1.00 94.19 89 ARG A C 1
ATOM 738 O O . ARG A 1 89 ? -10.973 14.162 26.954 1.00 94.19 89 ARG A O 1
ATOM 745 N N . ASN A 1 90 ? -10.567 12.301 25.749 1.00 92.88 90 ASN A N 1
ATOM 746 C CA . ASN A 1 90 ? -11.763 12.395 24.910 1.00 92.88 90 ASN A CA 1
ATOM 747 C C . ASN A 1 90 ? -12.771 11.250 25.104 1.00 92.88 90 ASN A C 1
ATOM 749 O O . ASN A 1 90 ? -13.881 11.363 24.595 1.00 92.88 90 ASN A O 1
ATOM 753 N N . ILE A 1 91 ? -12.425 10.166 25.815 1.00 94.69 91 ILE A N 1
ATOM 754 C CA . ILE A 1 91 ? -13.392 9.097 26.116 1.00 94.69 91 ILE A CA 1
ATOM 755 C C . ILE A 1 91 ? -14.225 9.467 27.345 1.00 94.69 91 ILE A C 1
ATOM 757 O O . ILE A 1 91 ? -13.688 9.776 28.408 1.00 94.69 91 ILE A O 1
ATOM 761 N N . CYS A 1 92 ? -15.542 9.353 27.200 1.00 93.69 92 CYS A N 1
ATOM 762 C CA . CYS A 1 92 ? -16.531 9.400 28.272 1.00 93.69 92 CYS A CA 1
ATOM 763 C C . CYS A 1 92 ? -17.482 8.194 28.188 1.00 93.69 92 CYS A C 1
ATOM 765 O O . CYS A 1 92 ? -17.373 7.358 27.288 1.00 93.69 92 CYS A O 1
ATOM 767 N N . GLN A 1 93 ? -18.423 8.097 29.126 1.00 92.50 93 GLN A N 1
ATOM 768 C CA . GLN A 1 93 ? -19.320 6.947 29.251 1.00 92.50 93 GLN A CA 1
ATOM 769 C C . GLN A 1 93 ? -20.269 6.781 28.048 1.00 92.50 93 GLN A C 1
ATOM 771 O O . GLN A 1 93 ? -20.683 5.670 27.734 1.00 92.50 93 GLN A O 1
ATOM 776 N N . GLU A 1 94 ? -20.558 7.869 27.337 1.00 95.19 94 GLU A N 1
ATOM 777 C CA . GLU A 1 94 ? -21.425 7.922 26.156 1.00 95.19 94 GLU A CA 1
ATOM 778 C C . GLU A 1 94 ? -20.657 7.731 24.837 1.00 95.19 94 GLU A C 1
ATOM 780 O O . GLU A 1 94 ? -21.241 7.801 23.755 1.00 95.19 94 GLU A O 1
ATOM 785 N N . THR A 1 95 ? -19.339 7.516 24.894 1.00 93.38 95 THR A N 1
ATOM 786 C CA . THR A 1 95 ? -18.521 7.349 23.688 1.00 93.38 95 THR A CA 1
ATOM 787 C C . THR A 1 95 ? -18.834 6.023 22.998 1.00 93.38 95 THR A C 1
ATOM 789 O O . THR A 1 95 ? -18.707 4.952 23.589 1.00 93.38 95 THR A O 1
ATOM 792 N N . LEU A 1 96 ? -19.185 6.089 21.713 1.00 93.62 96 LEU A N 1
ATOM 793 C CA . LEU A 1 96 ? -19.456 4.919 20.880 1.00 93.62 96 LEU A CA 1
ATOM 794 C C . LEU A 1 96 ? -18.281 4.629 19.945 1.00 93.62 96 LEU A C 1
ATOM 796 O O . LEU A 1 96 ? -17.779 5.520 19.261 1.00 93.62 96 LEU A O 1
ATOM 800 N N . LEU A 1 97 ? -17.887 3.358 19.869 1.00 91.44 97 LEU A N 1
ATOM 801 C CA . LEU A 1 97 ? -16.958 2.877 18.853 1.00 91.44 97 LEU A CA 1
ATOM 802 C C . LEU A 1 97 ? -17.746 2.432 17.620 1.00 91.44 97 LEU A C 1
ATOM 804 O O . LEU A 1 97 ? -18.482 1.449 17.664 1.00 91.44 97 LEU A O 1
ATOM 808 N N . CYS A 1 98 ? -17.548 3.133 16.508 1.00 93.88 98 CYS A N 1
ATOM 809 C CA . CYS A 1 98 ? -18.035 2.714 15.201 1.00 93.88 98 CYS A CA 1
ATOM 810 C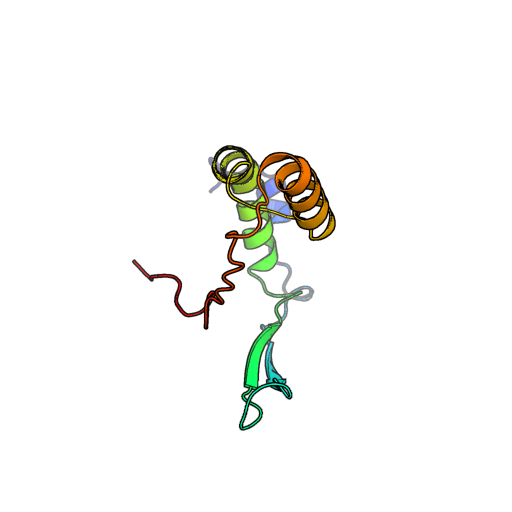 C . CYS A 1 98 ? -16.870 2.148 14.386 1.00 93.88 98 CYS A C 1
ATOM 812 O O . CYS A 1 98 ? -15.783 2.727 14.369 1.00 93.88 98 CYS A O 1
ATOM 814 N N . THR A 1 99 ? -17.095 1.024 13.708 1.00 93.56 99 THR A N 1
ATOM 815 C CA . THR A 1 99 ? -16.132 0.460 12.760 1.00 93.56 99 THR A CA 1
ATOM 816 C C . THR A 1 99 ? -16.761 0.415 11.378 1.00 93.56 99 THR A C 1
ATOM 818 O O . THR A 1 99 ? -17.945 0.119 11.227 1.00 93.56 99 THR A O 1
ATOM 821 N N . MET A 1 100 ? -15.968 0.760 10.371 1.00 94.31 100 MET A N 1
ATOM 822 C CA . MET A 1 100 ? -16.375 0.758 8.972 1.00 94.31 100 MET A CA 1
ATOM 823 C C . MET A 1 100 ? -15.291 0.051 8.169 1.00 94.31 100 MET A C 1
ATOM 825 O O . MET A 1 100 ? -14.105 0.204 8.463 1.00 94.31 100 MET A O 1
ATOM 829 N N . ASP A 1 101 ? -15.711 -0.707 7.164 1.00 90.31 101 ASP A N 1
ATOM 830 C CA . ASP A 1 101 ? -14.823 -1.368 6.214 1.00 90.31 101 ASP A CA 1
ATOM 831 C C . ASP A 1 101 ? -15.169 -0.908 4.796 1.00 90.31 101 ASP A C 1
ATOM 833 O O . ASP A 1 101 ? -16.341 -0.722 4.461 1.00 90.31 101 ASP A O 1
ATOM 837 N N . VAL A 1 102 ? -14.144 -0.719 3.967 1.00 90.94 102 VAL A N 1
ATOM 838 C CA . VAL A 1 102 ? -14.309 -0.372 2.553 1.00 90.94 102 VAL A CA 1
ATOM 839 C C . VAL A 1 102 ? -14.130 -1.643 1.738 1.00 90.94 102 VAL A C 1
ATOM 841 O O . VAL A 1 102 ? -13.033 -2.197 1.650 1.00 90.94 102 VAL A O 1
ATOM 844 N N . MET A 1 103 ? -15.210 -2.103 1.112 1.00 88.00 103 MET A N 1
ATOM 845 C CA . MET A 1 103 ? -15.144 -3.259 0.222 1.00 88.00 103 MET A CA 1
ATOM 846 C C . MET A 1 103 ? -14.476 -2.884 -1.099 1.00 88.00 103 MET A C 1
ATOM 848 O O . MET A 1 103 ? -14.705 -1.802 -1.632 1.00 88.00 103 MET A O 1
ATOM 852 N N . ASP A 1 104 ? -13.674 -3.807 -1.633 1.00 86.06 104 ASP A N 1
ATOM 853 C CA . ASP A 1 104 ? -13.181 -3.753 -3.013 1.00 86.06 104 ASP A CA 1
ATOM 854 C C . ASP A 1 104 ? -12.426 -2.457 -3.375 1.00 86.06 104 ASP A C 1
ATOM 856 O O . ASP A 1 104 ? -12.449 -2.000 -4.517 1.00 86.06 104 ASP A O 1
ATOM 860 N N . LEU A 1 105 ? -11.688 -1.908 -2.395 1.00 89.81 105 LEU A N 1
ATOM 861 C CA . LEU A 1 105 ? -10.963 -0.631 -2.468 1.00 89.81 105 LEU A CA 1
ATOM 862 C C . LEU A 1 105 ? -10.182 -0.436 -3.775 1.00 89.81 105 LEU A C 1
ATOM 864 O O . LEU A 1 105 ? -10.272 0.624 -4.381 1.00 89.81 105 LEU A O 1
ATOM 868 N N . TYR A 1 106 ? -9.421 -1.445 -4.211 1.00 88.94 106 TYR A N 1
ATOM 869 C CA . TYR A 1 106 ? -8.580 -1.348 -5.409 1.00 88.94 106 TYR A CA 1
ATOM 870 C C . TYR A 1 106 ? -9.368 -1.442 -6.718 1.00 88.94 106 TYR A C 1
ATOM 872 O O . TYR A 1 106 ? -9.010 -0.792 -7.694 1.00 88.94 106 TYR A O 1
ATOM 880 N N . THR A 1 107 ? -10.422 -2.256 -6.761 1.00 87.75 107 THR A N 1
ATOM 881 C CA . THR A 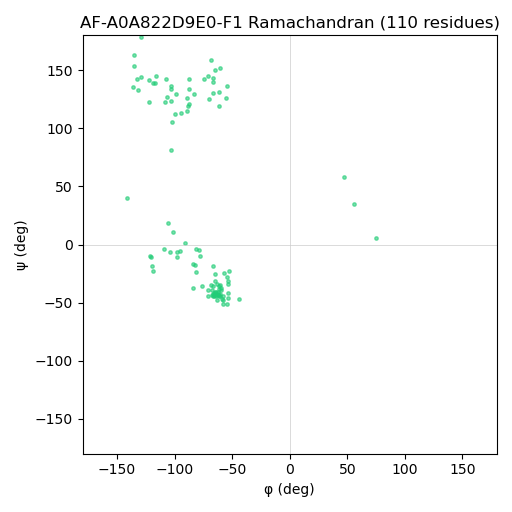1 107 ? -11.208 -2.481 -7.983 1.00 87.75 107 THR A CA 1
ATOM 882 C C . THR A 1 107 ? -12.278 -1.415 -8.198 1.00 87.75 107 THR A C 1
ATOM 884 O O . THR A 1 107 ? -12.773 -1.281 -9.311 1.00 87.75 107 THR A O 1
ATOM 887 N N . LEU A 1 108 ? -12.621 -0.652 -7.156 1.00 91.44 108 LEU A N 1
ATOM 888 C CA . LEU A 1 108 ? -13.599 0.437 -7.201 1.00 91.44 108 LEU A CA 1
ATOM 889 C C . LEU A 1 108 ? -12.962 1.834 -7.268 1.00 91.44 108 LEU A C 1
ATOM 891 O O . LEU A 1 108 ? -13.672 2.828 -7.127 1.00 91.44 108 LEU A O 1
ATOM 895 N N . ILE A 1 109 ? -11.648 1.938 -7.504 1.00 91.44 109 ILE A N 1
ATOM 896 C CA . ILE A 1 109 ? -11.012 3.230 -7.798 1.00 91.44 109 ILE A CA 1
ATOM 897 C C . ILE A 1 109 ? -11.631 3.778 -9.097 1.00 91.44 109 ILE A C 1
ATOM 899 O O . ILE A 1 109 ? -11.497 3.117 -10.136 1.00 91.44 109 ILE A O 1
ATOM 903 N N . PRO A 1 110 ? -12.289 4.956 -9.072 1.00 92.44 110 PRO A N 1
ATOM 904 C CA . PRO A 1 110 ? -12.939 5.517 -10.250 1.00 92.44 110 PRO A CA 1
ATOM 905 C C . PRO A 1 110 ? -11.961 5.649 -11.418 1.00 92.44 110 PRO A C 1
ATOM 907 O O . PRO A 1 110 ? -10.892 6.243 -11.277 1.00 92.44 110 PRO A O 1
ATOM 910 N N . GLN A 1 111 ? -12.333 5.083 -12.565 1.00 86.19 111 GLN A N 1
ATOM 911 C CA . GLN A 1 111 ? -11.621 5.287 -13.822 1.00 86.19 111 GLN A CA 1
ATOM 912 C C . GLN A 1 111 ? -12.215 6.540 -14.471 1.00 86.19 111 GLN A C 1
ATOM 914 O O . GLN A 1 111 ? -13.430 6.604 -14.666 1.00 86.19 111 GLN A O 1
ATOM 919 N N . ILE A 1 112 ? -11.376 7.548 -14.706 1.00 72.44 112 ILE A N 1
ATOM 920 C CA . ILE A 1 112 ? -11.746 8.793 -15.396 1.00 72.44 112 ILE A CA 1
ATOM 921 C C . ILE A 1 112 ? -11.767 8.534 -16.902 1.00 72.44 112 ILE A C 1
ATOM 923 O O . ILE A 1 112 ? -10.839 7.839 -17.374 1.00 72.44 112 ILE A O 1
#